Protein AF-A0A809RFB7-F1 (afdb_monomer_lite)

Structure (mmCIF, N/CA/C/O backbone):
data_AF-A0A809RFB7-F1
#
_entry.id   AF-A0A809RFB7-F1
#
loop_
_atom_site.group_PDB
_atom_site.id
_atom_site.type_symbol
_atom_site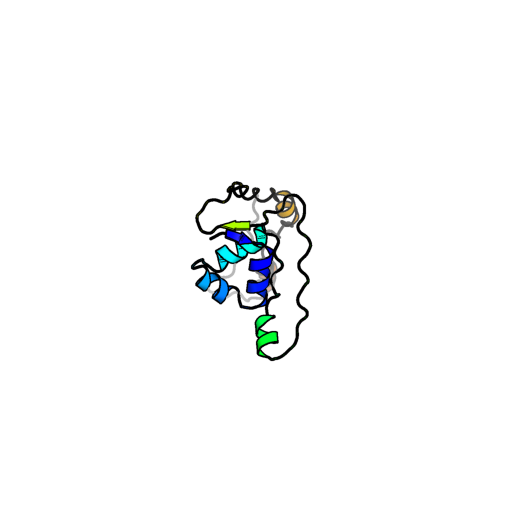.label_atom_id
_atom_site.label_alt_id
_atom_site.label_comp_id
_atom_site.label_asym_id
_atom_site.label_entity_id
_atom_site.label_seq_id
_atom_site.pdbx_PDB_ins_code
_atom_site.Cartn_x
_atom_site.Cartn_y
_atom_site.Cartn_z
_atom_site.occupancy
_atom_site.B_iso_or_equiv
_atom_site.auth_seq_id
_atom_site.auth_comp_id
_atom_site.auth_asym_id
_atom_site.auth_atom_id
_atom_site.pdbx_PDB_model_num
ATOM 1 N N . MET A 1 1 ? -2.444 21.662 3.094 1.00 74.19 1 MET A N 1
ATOM 2 C CA . MET A 1 1 ? -2.383 20.739 4.248 1.00 74.19 1 MET A CA 1
ATOM 3 C C . MET A 1 1 ? -1.107 19.913 4.179 1.00 74.19 1 MET A C 1
ATOM 5 O O . MET A 1 1 ? -0.960 19.101 3.266 1.00 74.19 1 MET A O 1
ATOM 9 N N . THR A 1 2 ? -0.187 20.181 5.106 1.00 83.44 2 THR A N 1
ATOM 10 C CA . THR A 1 2 ? 1.048 19.423 5.355 1.00 83.44 2 THR A CA 1
ATOM 11 C C . THR A 1 2 ? 0.742 18.256 6.297 1.00 83.44 2 THR A C 1
ATOM 13 O O . THR A 1 2 ? -0.053 18.394 7.226 1.00 83.44 2 THR A O 1
ATOM 16 N N . VAL A 1 3 ? 1.336 17.093 6.048 1.00 86.00 3 VAL A N 1
ATOM 17 C CA . VAL A 1 3 ? 1.174 15.880 6.858 1.00 86.00 3 VAL A CA 1
ATOM 18 C C . VAL A 1 3 ? 2.558 15.339 7.184 1.00 86.00 3 VAL A C 1
ATOM 20 O O . VAL A 1 3 ? 3.321 14.997 6.278 1.00 86.00 3 VAL A O 1
ATOM 23 N N . SER A 1 4 ? 2.876 15.249 8.474 1.00 87.38 4 SER A N 1
ATOM 24 C CA . SER A 1 4 ? 4.140 14.687 8.938 1.00 87.38 4 SER A CA 1
ATOM 25 C C . SER A 1 4 ? 4.147 13.158 8.863 1.00 87.38 4 SER A C 1
ATOM 27 O O . SER A 1 4 ? 3.108 12.490 8.891 1.00 87.38 4 SER A O 1
ATOM 29 N N . ARG A 1 5 ? 5.347 12.586 8.781 1.00 86.75 5 ARG A N 1
ATOM 30 C CA . ARG A 1 5 ? 5.616 11.144 8.755 1.00 86.75 5 ARG A CA 1
ATOM 31 C C . ARG A 1 5 ? 4.969 10.409 9.929 1.00 86.75 5 ARG A C 1
ATOM 33 O O . ARG A 1 5 ? 4.334 9.374 9.734 1.00 86.75 5 ARG A O 1
ATOM 40 N N . GLU A 1 6 ? 5.129 10.952 11.130 1.00 85.50 6 GLU A N 1
ATOM 41 C CA . GLU A 1 6 ? 4.578 10.405 12.373 1.00 85.50 6 GLU A CA 1
ATOM 42 C C . GLU A 1 6 ? 3.054 10.417 12.346 1.00 85.50 6 GLU A C 1
ATOM 44 O O . GLU A 1 6 ? 2.420 9.391 12.596 1.00 85.50 6 GLU A O 1
ATOM 49 N N . LYS A 1 7 ? 2.467 11.547 11.936 1.00 87.69 7 LYS A N 1
ATOM 50 C CA . LYS A 1 7 ? 1.017 11.687 11.840 1.00 87.69 7 LYS A CA 1
ATOM 51 C C . LYS A 1 7 ? 0.423 10.686 10.857 1.00 87.69 7 LYS A C 1
ATOM 53 O O . LYS A 1 7 ? -0.540 9.989 11.174 1.00 87.69 7 LYS A O 1
ATOM 58 N N . LEU A 1 8 ? 1.043 10.560 9.685 1.00 89.00 8 LEU A N 1
ATOM 59 C CA . LEU A 1 8 ? 0.619 9.607 8.669 1.00 89.00 8 LEU A CA 1
ATOM 60 C C . LEU A 1 8 ? 0.711 8.160 9.176 1.00 89.00 8 LEU A C 1
ATOM 62 O O . LEU A 1 8 ? -0.175 7.350 8.910 1.00 89.00 8 LEU A O 1
ATOM 66 N N . TYR A 1 9 ? 1.764 7.821 9.918 1.00 88.88 9 TYR A N 1
ATOM 67 C CA . TYR A 1 9 ? 1.893 6.502 10.527 1.00 88.88 9 TYR A CA 1
ATOM 68 C C . TYR A 1 9 ? 0.792 6.224 11.551 1.00 88.88 9 TYR A C 1
ATOM 70 O O . TYR A 1 9 ? 0.202 5.144 11.523 1.00 88.88 9 TYR A O 1
ATOM 78 N N . GLU A 1 10 ? 0.500 7.165 12.447 1.00 87.94 10 GLU A N 1
ATOM 79 C CA . GLU A 1 10 ? -0.564 6.987 13.435 1.00 87.94 10 GLU A CA 1
ATOM 80 C C . GLU A 1 10 ? -1.893 6.667 12.764 1.00 87.94 10 GLU A C 1
ATOM 82 O O . GLU A 1 10 ? -2.556 5.703 13.143 1.00 87.94 10 GLU A O 1
ATOM 87 N N . GLU A 1 11 ? -2.233 7.412 11.718 1.00 90.19 11 GLU A N 1
ATOM 88 C CA . GLU A 1 11 ? -3.475 7.236 10.976 1.00 90.19 11 GLU A CA 1
ATOM 89 C C . GLU A 1 11 ? -3.524 5.911 10.218 1.00 90.19 11 GLU A C 1
ATOM 91 O O . GLU A 1 11 ? -4.531 5.212 10.282 1.00 90.19 11 GLU A O 1
ATOM 96 N N . ILE A 1 12 ? -2.430 5.508 9.566 1.00 90.19 12 ILE A N 1
ATOM 97 C CA . ILE A 1 12 ? -2.340 4.227 8.845 1.00 90.19 12 ILE A CA 1
ATOM 98 C C . ILE A 1 12 ? -2.397 3.025 9.787 1.00 90.19 12 ILE A C 1
ATOM 100 O O . ILE A 1 12 ? -2.769 1.935 9.361 1.00 90.19 12 ILE A O 1
ATOM 104 N N . TRP A 1 13 ? -1.991 3.176 11.045 1.00 89.00 13 TRP A N 1
ATOM 105 C CA . TRP A 1 13 ? -2.112 2.115 12.047 1.00 89.00 13 TRP A CA 1
ATOM 106 C C . TRP A 1 13 ? -3.442 2.173 12.807 1.00 89.00 13 TRP A C 1
ATOM 108 O O . TRP A 1 13 ? -3.885 1.152 13.339 1.00 89.00 13 TRP A O 1
ATOM 118 N N . ALA A 1 14 ? -4.107 3.329 12.829 1.00 87.81 14 ALA A N 1
ATOM 119 C CA . ALA A 1 14 ? -5.435 3.508 13.404 1.00 87.81 14 ALA A CA 1
ATOM 120 C C . ALA A 1 14 ? -6.549 3.045 12.456 1.00 87.81 14 ALA A C 1
ATOM 122 O O . ALA A 1 14 ? -7.488 2.392 12.916 1.00 87.81 14 ALA A O 1
ATOM 123 N N . GLU A 1 15 ? -6.412 3.284 11.152 1.00 89.94 15 GLU A N 1
ATOM 124 C CA . GLU A 1 15 ? -7.420 3.003 10.127 1.00 89.94 15 GLU A CA 1
ATOM 125 C C . GLU A 1 15 ? -6.818 2.391 8.848 1.00 89.94 15 GLU A C 1
ATOM 127 O O . GLU A 1 15 ? -5.644 2.606 8.534 1.00 89.94 15 GLU A O 1
ATOM 132 N N . PRO A 1 16 ? -7.602 1.625 8.063 1.00 90.94 16 PRO A N 1
ATOM 133 C CA . PRO A 1 16 ? -7.132 1.112 6.786 1.00 90.94 16 PRO A CA 1
ATOM 134 C C . PRO A 1 16 ? -6.809 2.257 5.821 1.00 90.94 16 PRO A C 1
ATOM 136 O O . PRO A 1 16 ? -7.516 3.262 5.759 1.00 90.94 16 PRO A O 1
ATOM 139 N N . ILE A 1 17 ? -5.772 2.052 5.000 1.00 91.38 17 ILE A N 1
ATOM 140 C CA . ILE A 1 17 ? -5.299 3.006 3.980 1.00 91.38 17 ILE A CA 1
ATOM 141 C C . ILE A 1 17 ? -6.440 3.545 3.115 1.00 91.38 17 ILE A C 1
ATOM 143 O O . ILE A 1 17 ? -6.419 4.716 2.763 1.00 91.38 17 ILE A O 1
ATOM 147 N N . THR A 1 18 ? -7.441 2.720 2.813 1.00 91.44 18 THR A N 1
ATOM 148 C CA . THR A 1 18 ? -8.616 3.101 2.020 1.00 91.44 18 THR A CA 1
ATOM 149 C C . THR A 1 18 ? -9.456 4.197 2.683 1.00 91.44 18 THR A C 1
ATOM 151 O O . THR A 1 18 ? -9.944 5.098 2.006 1.00 91.44 18 THR A O 1
ATOM 154 N N . SER A 1 19 ? -9.624 4.164 4.009 1.00 92.38 19 SER A N 1
ATOM 155 C CA . SER A 1 19 ? -10.321 5.219 4.759 1.00 92.38 19 SER A CA 1
ATOM 156 C C . SER A 1 19 ? -9.476 6.482 4.854 1.00 92.38 19 SER A C 1
ATOM 158 O O . SER A 1 19 ? -9.972 7.580 4.605 1.00 92.38 19 SER A O 1
ATOM 160 N N . VAL A 1 20 ? -8.185 6.323 5.150 1.00 92.62 20 VAL A N 1
ATOM 161 C CA . VAL A 1 20 ? -7.238 7.438 5.261 1.00 92.62 20 VAL A CA 1
ATOM 162 C C . VAL A 1 20 ? -7.129 8.178 3.920 1.00 92.62 20 VAL A C 1
ATOM 164 O O . VAL A 1 20 ? -7.262 9.397 3.864 1.00 92.62 20 VAL A O 1
ATOM 167 N N . ALA A 1 21 ? -7.003 7.448 2.811 1.00 91.25 21 ALA A N 1
ATOM 168 C CA . ALA A 1 21 ? -6.940 8.008 1.465 1.00 91.25 21 ALA A CA 1
ATOM 169 C C . ALA A 1 21 ? -8.203 8.800 1.100 1.00 91.25 21 ALA A C 1
ATOM 171 O O . ALA A 1 21 ? -8.086 9.900 0.562 1.00 91.25 21 ALA A O 1
ATOM 172 N N . LYS A 1 22 ? -9.395 8.306 1.470 1.00 92.19 22 LYS A N 1
ATOM 173 C CA . LYS A 1 22 ? -10.664 9.031 1.293 1.00 92.19 22 LYS A CA 1
ATOM 174 C C . LYS A 1 22 ? -10.708 10.343 2.073 1.00 92.19 22 LYS A C 1
ATOM 176 O O . LYS A 1 22 ? -11.113 11.350 1.500 1.00 92.19 22 LYS A O 1
ATOM 181 N N . ARG A 1 23 ? -10.263 10.362 3.337 1.00 91.06 23 ARG A N 1
ATOM 182 C CA . ARG A 1 23 ? -10.177 11.603 4.141 1.00 91.06 23 ARG A CA 1
ATOM 183 C C . ARG A 1 23 ? -9.265 12.622 3.489 1.00 91.06 23 ARG A C 1
ATOM 185 O O . ARG A 1 23 ? -9.603 13.792 3.370 1.00 91.06 23 ARG A O 1
ATOM 192 N N . TYR A 1 24 ? -8.132 12.137 3.004 1.00 89.00 24 TYR A N 1
ATOM 193 C CA . TYR A 1 24 ? -7.207 12.946 2.245 1.00 89.00 24 TYR A CA 1
ATOM 194 C C . TYR A 1 24 ? -7.627 13.143 0.801 1.00 89.00 24 TYR A C 1
ATOM 196 O O . TYR A 1 24 ? -6.807 13.681 0.090 1.00 89.00 24 TYR A O 1
ATOM 204 N N . GLY A 1 25 ? -8.792 12.693 0.322 1.00 89.25 25 GLY A N 1
ATOM 205 C CA . GLY A 1 25 ? -9.251 12.785 -1.072 1.00 89.25 25 GLY A CA 1
ATOM 206 C C . GLY A 1 25 ? -8.280 12.257 -2.142 1.00 89.25 25 GLY A C 1
ATOM 207 O O . GLY A 1 25 ? -8.337 12.724 -3.281 1.00 89.25 25 GLY A O 1
ATOM 208 N N . VAL A 1 26 ? -7.297 11.427 -1.781 1.00 89.44 26 VAL A N 1
ATOM 209 C CA . VAL A 1 26 ? -6.280 10.862 -2.688 1.00 89.44 26 VAL A CA 1
ATOM 210 C C . VAL A 1 26 ? -6.624 9.413 -3.018 1.00 89.44 26 VAL A C 1
ATOM 212 O O . VAL A 1 26 ? -7.437 8.789 -2.343 1.00 89.44 26 VAL A O 1
ATOM 215 N N . SER A 1 27 ? -5.980 8.846 -4.038 1.00 90.31 27 SER A N 1
ATOM 216 C CA . SER A 1 27 ? -6.084 7.408 -4.283 1.00 90.31 27 SER A CA 1
ATOM 217 C C . SER A 1 27 ? -5.257 6.599 -3.278 1.00 90.31 27 SER A C 1
ATOM 219 O O . SER A 1 27 ? -4.196 7.030 -2.815 1.00 90.31 27 SER A O 1
ATOM 221 N N . ASP A 1 28 ? -5.696 5.373 -3.000 1.00 90.12 28 ASP A N 1
ATOM 222 C CA . ASP A 1 28 ? -4.994 4.444 -2.106 1.00 90.12 28 ASP A CA 1
ATOM 223 C C . ASP A 1 28 ? -3.558 4.172 -2.581 1.00 90.12 28 ASP A C 1
ATOM 225 O O . ASP A 1 28 ? -2.608 4.164 -1.796 1.00 90.12 28 ASP A O 1
ATOM 229 N N . SER A 1 29 ? -3.378 4.000 -3.895 1.00 89.38 29 SER A N 1
ATOM 230 C CA . SER A 1 29 ? -2.071 3.781 -4.524 1.00 89.38 29 SER A CA 1
ATOM 231 C C . SER A 1 29 ? -1.141 4.986 -4.375 1.00 89.38 29 SER A C 1
ATOM 233 O O . SER A 1 29 ? 0.067 4.817 -4.182 1.00 89.38 29 SER A O 1
ATOM 235 N N . PHE A 1 30 ? -1.694 6.202 -4.409 1.00 89.50 30 PHE A N 1
ATOM 236 C CA . PHE A 1 30 ? -0.943 7.419 -4.139 1.00 89.50 30 PHE A CA 1
ATOM 237 C C . PHE A 1 30 ? -0.469 7.450 -2.687 1.00 89.50 30 PHE A C 1
ATOM 239 O O . PHE A 1 30 ? 0.722 7.655 -2.451 1.00 89.50 30 PHE A O 1
ATOM 246 N N . LEU A 1 31 ? -1.356 7.169 -1.727 1.00 89.75 31 LEU A N 1
ATOM 247 C CA . LEU A 1 31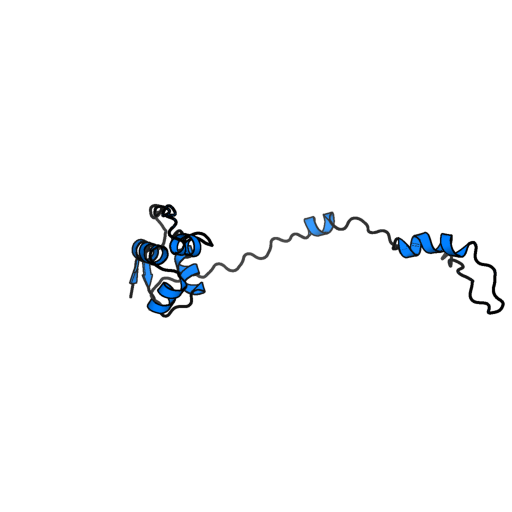 ? -0.997 7.146 -0.309 1.00 89.75 31 LEU A CA 1
ATOM 248 C C . LEU A 1 31 ? 0.082 6.095 -0.022 1.00 89.75 31 LEU A C 1
ATOM 250 O O . LEU A 1 31 ? 1.057 6.382 0.666 1.00 89.75 31 LEU A O 1
ATOM 254 N N . VAL A 1 32 ? -0.009 4.912 -0.638 1.00 89.69 32 VAL A N 1
ATOM 255 C CA . VAL A 1 32 ? 1.033 3.872 -0.567 1.00 89.69 32 VAL A CA 1
ATOM 256 C C . VAL A 1 32 ? 2.392 4.381 -1.056 1.00 89.69 32 VAL A C 1
ATOM 258 O O . VAL A 1 32 ? 3.419 4.083 -0.440 1.00 89.69 32 VAL A O 1
ATOM 261 N N . ARG A 1 33 ? 2.421 5.159 -2.143 1.00 87.88 33 ARG A N 1
ATOM 262 C CA . ARG A 1 33 ? 3.658 5.764 -2.653 1.00 87.88 33 ARG A CA 1
ATOM 263 C C . ARG A 1 33 ? 4.225 6.793 -1.676 1.00 87.88 33 ARG A C 1
ATOM 265 O O . ARG A 1 33 ? 5.436 6.801 -1.473 1.00 87.88 33 ARG A O 1
ATOM 272 N N . ILE A 1 34 ? 3.373 7.604 -1.049 1.00 87.94 34 ILE A N 1
ATOM 273 C CA . ILE A 1 34 ? 3.790 8.546 -0.002 1.00 87.94 34 ILE A CA 1
ATOM 274 C C . ILE A 1 34 ? 4.383 7.797 1.194 1.00 87.94 34 ILE A C 1
ATOM 276 O O . ILE A 1 34 ? 5.484 8.129 1.616 1.00 87.94 34 ILE A O 1
ATOM 280 N N . CYS A 1 35 ? 3.743 6.723 1.665 1.00 87.94 35 CYS A N 1
ATOM 281 C CA . CYS A 1 35 ? 4.278 5.895 2.753 1.00 87.94 35 CYS A CA 1
ATOM 282 C C . CYS A 1 35 ? 5.676 5.362 2.430 1.00 87.94 35 CYS A C 1
ATOM 284 O O . CYS A 1 35 ? 6.551 5.348 3.286 1.00 87.94 35 CYS A O 1
ATOM 286 N N . LYS A 1 36 ? 5.891 4.924 1.182 1.00 86.00 36 LYS A N 1
ATOM 287 C CA . LYS A 1 36 ? 7.196 4.438 0.725 1.00 86.00 36 LYS A CA 1
ATOM 288 C C . LYS A 1 36 ? 8.244 5.554 0.703 1.00 86.00 36 LYS A C 1
ATOM 290 O O . LYS A 1 36 ? 9.387 5.293 1.054 1.00 86.00 36 LYS A O 1
ATOM 295 N N . ARG A 1 37 ? 7.860 6.767 0.295 1.00 82.44 37 ARG A N 1
ATOM 296 C CA . ARG A 1 37 ? 8.755 7.933 0.230 1.00 82.44 37 ARG A CA 1
ATOM 297 C C . ARG A 1 37 ? 9.156 8.433 1.617 1.00 82.44 37 ARG A C 1
ATOM 299 O O . ARG A 1 37 ? 10.327 8.687 1.835 1.00 82.44 37 ARG A O 1
ATOM 306 N N . LEU A 1 38 ? 8.201 8.499 2.542 1.00 83.06 38 LEU A N 1
ATOM 307 C CA . LEU A 1 38 ? 8.424 8.898 3.937 1.00 83.06 38 LEU A CA 1
ATOM 308 C C . LEU A 1 38 ? 8.960 7.741 4.805 1.00 83.06 38 LEU A C 1
ATOM 310 O O . LEU A 1 38 ? 9.014 7.855 6.027 1.00 83.06 38 LEU A O 1
ATOM 314 N N . ASN A 1 39 ? 9.280 6.589 4.201 1.00 83.56 39 ASN A N 1
ATOM 315 C CA . ASN A 1 39 ? 9.745 5.388 4.896 1.00 83.56 39 ASN A CA 1
ATOM 316 C C . ASN A 1 39 ? 8.868 5.009 6.118 1.00 83.56 39 ASN A C 1
ATOM 318 O O . ASN A 1 39 ? 9.356 4.733 7.219 1.00 83.56 39 ASN A O 1
ATOM 322 N N . VAL A 1 40 ? 7.545 5.060 5.933 1.00 86.38 40 VAL A N 1
ATOM 323 C CA . VAL A 1 40 ? 6.541 4.726 6.951 1.00 86.38 40 VAL A CA 1
ATOM 324 C C . VAL A 1 40 ? 6.218 3.230 6.869 1.00 86.38 40 VAL A C 1
ATOM 326 O O . VAL A 1 40 ? 5.729 2.76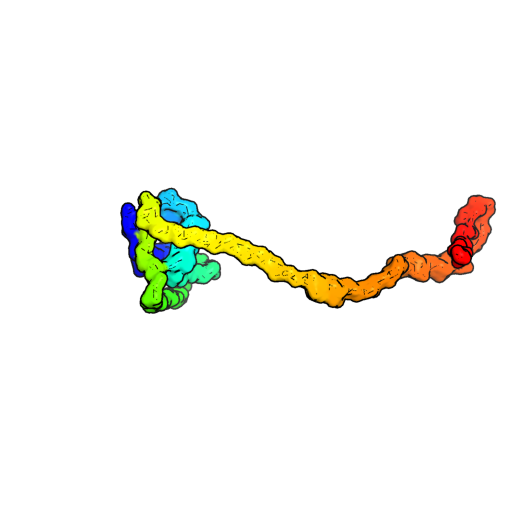5 5.828 1.00 86.38 40 VAL A O 1
ATOM 329 N N . PRO A 1 41 ? 6.447 2.451 7.943 1.00 86.50 41 PRO A N 1
ATOM 330 C CA . PRO A 1 41 ? 6.095 1.040 7.967 1.00 86.50 41 PRO A CA 1
ATOM 331 C C . PRO A 1 41 ? 4.575 0.879 7.930 1.00 86.50 41 PRO A C 1
ATOM 333 O O . PRO A 1 41 ? 3.836 1.463 8.725 1.00 86.50 41 PRO A O 1
ATOM 336 N N . ARG A 1 42 ? 4.107 0.054 6.994 1.00 88.56 42 ARG A N 1
ATOM 337 C CA . ARG A 1 42 ? 2.685 -0.243 6.813 1.00 88.56 42 ARG A CA 1
ATOM 338 C C . ARG A 1 42 ? 2.323 -1.546 7.527 1.00 88.56 42 ARG A C 1
ATOM 340 O O . ARG A 1 42 ? 3.154 -2.457 7.558 1.00 88.56 42 ARG A O 1
ATOM 347 N N . PRO A 1 43 ? 1.092 -1.672 8.048 1.00 86.31 43 PRO A N 1
ATOM 348 C CA . PRO A 1 43 ? 0.627 -2.924 8.622 1.00 86.31 43 PRO A CA 1
ATOM 349 C C . PRO A 1 43 ? 0.664 -4.050 7.570 1.00 86.31 43 PRO A C 1
ATOM 351 O O . PRO A 1 43 ? 0.361 -3.805 6.395 1.00 86.31 43 PRO A O 1
ATOM 354 N N . PRO A 1 44 ? 1.034 -5.285 7.958 1.00 84.69 44 PRO A N 1
ATOM 355 C CA . PRO A 1 44 ? 1.097 -6.410 7.035 1.00 84.69 44 PRO A CA 1
ATOM 356 C C . PRO A 1 44 ? -0.288 -6.764 6.485 1.00 84.69 44 PRO A C 1
ATOM 358 O O . PRO A 1 44 ? -1.326 -6.465 7.085 1.00 84.69 44 PRO A O 1
ATOM 361 N N . MET A 1 45 ? -0.306 -7.459 5.345 1.00 81.25 45 MET A N 1
ATOM 362 C CA . MET A 1 45 ? -1.550 -7.970 4.772 1.00 81.25 45 MET A CA 1
ATOM 363 C C . MET A 1 45 ? -2.260 -8.871 5.793 1.00 81.25 45 MET A C 1
ATOM 365 O O . MET A 1 45 ? -1.645 -9.736 6.413 1.00 81.25 45 MET A O 1
ATOM 369 N N . GLY A 1 46 ? -3.551 -8.620 6.018 1.00 84.94 46 GLY A N 1
ATOM 370 C CA . GLY A 1 46 ? -4.344 -9.331 7.024 1.00 84.94 46 GLY A CA 1
ATOM 371 C C . GLY A 1 46 ? -4.263 -8.773 8.451 1.00 84.94 46 GLY A C 1
ATOM 372 O O . GLY A 1 46 ? -4.998 -9.260 9.306 1.00 84.94 46 GLY A O 1
ATOM 373 N N . TYR A 1 47 ? -3.462 -7.734 8.730 1.00 87.44 47 TYR A N 1
ATOM 374 C CA . TYR A 1 47 ? -3.481 -7.038 10.030 1.00 87.44 47 TYR A CA 1
ATOM 375 C C . TYR A 1 47 ? -4.892 -6.555 10.395 1.00 87.44 47 TYR A C 1
ATOM 377 O O . TYR A 1 47 ? -5.376 -6.816 11.491 1.00 87.44 47 TYR A O 1
ATOM 385 N N . TRP A 1 48 ? -5.590 -5.934 9.442 1.00 87.06 48 TRP A N 1
ATOM 386 C CA . TRP A 1 48 ? -6.958 -5.444 9.633 1.00 87.06 48 TRP A CA 1
ATOM 387 C C . TRP A 1 48 ? -7.967 -6.559 9.887 1.00 87.06 48 TRP A C 1
ATOM 389 O O . TRP A 1 48 ? -8.822 -6.412 10.753 1.00 87.06 48 TRP A O 1
ATOM 399 N N . ALA A 1 49 ? -7.824 -7.696 9.203 1.00 87.56 49 ALA A N 1
ATOM 400 C CA . ALA A 1 49 ? -8.657 -8.868 9.453 1.00 87.56 49 ALA A CA 1
ATOM 401 C C . ALA A 1 49 ? -8.422 -9.430 10.867 1.00 87.56 49 ALA A C 1
ATOM 403 O O . ALA A 1 49 ? -9.374 -9.744 11.575 1.00 87.56 49 ALA A O 1
ATOM 404 N N . LYS A 1 50 ? -7.160 -9.492 11.319 1.00 86.19 50 LYS A N 1
ATOM 405 C CA . LYS A 1 50 ? -6.812 -9.906 12.690 1.00 86.19 50 LYS A CA 1
ATOM 406 C C . LYS A 1 50 ? -7.369 -8.938 13.737 1.00 86.19 50 LYS A C 1
ATOM 408 O O . LYS A 1 50 ? -7.916 -9.395 14.736 1.00 86.19 50 LYS A O 1
ATOM 413 N N . ARG A 1 51 ? -7.281 -7.627 13.488 1.00 84.44 51 ARG A N 1
ATOM 414 C CA . ARG A 1 51 ? -7.821 -6.586 14.373 1.00 84.44 51 ARG A CA 1
ATOM 415 C C . ARG A 1 51 ? -9.350 -6.634 14.449 1.00 84.44 51 ARG A C 1
ATOM 417 O O . ARG A 1 51 ? -9.891 -6.538 15.542 1.00 84.44 51 ARG A O 1
ATOM 424 N N . ALA A 1 52 ? -10.034 -6.845 13.323 1.00 84.62 52 ALA A N 1
ATOM 425 C CA . ALA A 1 52 ? -11.486 -7.040 13.283 1.00 84.62 52 ALA A CA 1
ATOM 426 C C . ALA A 1 52 ? -11.926 -8.308 14.037 1.00 84.62 52 ALA A C 1
ATOM 428 O O . ALA A 1 52 ? -12.973 -8.314 14.672 1.00 84.62 52 ALA A O 1
ATOM 429 N N . ALA A 1 53 ? -11.093 -9.352 14.035 1.00 87.75 53 ALA A N 1
ATOM 430 C CA . ALA A 1 53 ? -11.299 -10.573 14.814 1.00 87.75 53 ALA A CA 1
ATOM 431 C C . ALA A 1 53 ? -10.899 -10.448 16.304 1.00 87.75 53 ALA A C 1
ATOM 433 O O . ALA A 1 53 ? -10.770 -11.466 16.981 1.00 87.75 53 ALA A O 1
ATOM 434 N N . GLY A 1 54 ? -10.632 -9.235 16.809 1.00 84.25 54 GLY A N 1
ATOM 435 C CA . GLY A 1 54 ? -10.288 -8.982 18.215 1.00 84.25 54 GLY A CA 1
ATOM 436 C C . GLY A 1 54 ? -8.879 -9.418 18.636 1.00 84.25 54 GLY A C 1
ATOM 437 O O . GLY A 1 54 ? -8.560 -9.396 19.821 1.00 84.25 54 GLY A O 1
ATOM 438 N N . LYS A 1 55 ? -8.008 -9.811 17.696 1.00 77.62 55 LYS A N 1
ATOM 439 C CA . LYS A 1 55 ? -6.636 -10.241 18.005 1.00 77.62 55 LYS A CA 1
ATOM 440 C C . LYS A 1 55 ? -5.706 -9.034 18.077 1.00 77.62 55 LYS A C 1
ATOM 442 O O . LYS A 1 55 ? -5.541 -8.307 17.094 1.00 77.62 55 LYS A O 1
ATOM 447 N N . THR A 1 56 ? -5.039 -8.855 19.214 1.00 70.44 56 THR A N 1
ATOM 448 C CA . THR A 1 56 ? -3.994 -7.841 19.390 1.00 70.44 56 THR A CA 1
ATOM 449 C C . THR A 1 56 ? -2.755 -8.249 18.594 1.00 70.44 56 THR A C 1
ATOM 451 O O . THR A 1 56 ? -2.110 -9.258 18.858 1.00 70.44 56 THR A O 1
ATOM 454 N N . SER A 1 57 ? -2.440 -7.489 17.545 1.00 68.12 57 SER A N 1
ATOM 455 C CA . SER A 1 57 ? -1.189 -7.647 16.797 1.00 68.12 57 SER A CA 1
ATOM 456 C C . SER A 1 57 ? -0.227 -6.535 17.213 1.00 68.12 57 SER A C 1
ATOM 458 O O . SER A 1 57 ? -0.657 -5.378 17.252 1.00 68.12 57 SER A O 1
ATOM 460 N N . PRO A 1 58 ? 1.047 -6.847 17.511 1.00 68.56 58 PRO A N 1
ATOM 461 C CA . PRO A 1 58 ? 2.014 -5.842 17.928 1.00 68.56 58 PRO A CA 1
ATOM 462 C C . PRO A 1 58 ? 2.144 -4.760 16.852 1.00 68.56 58 PRO A C 1
ATOM 464 O O . PRO A 1 58 ? 2.327 -5.054 15.667 1.00 68.56 58 PRO A O 1
ATOM 467 N N . LYS A 1 59 ? 2.003 -3.499 17.272 1.00 70.19 59 LYS A N 1
ATOM 468 C CA . LYS A 1 59 ? 2.241 -2.336 16.417 1.00 70.19 59 LYS A CA 1
ATOM 469 C C . LYS A 1 59 ? 3.749 -2.220 16.199 1.00 70.19 59 LYS A C 1
ATOM 471 O O . LYS A 1 59 ? 4.502 -2.162 17.165 1.00 70.19 59 LYS A O 1
ATOM 476 N N . ALA A 1 60 ? 4.193 -2.243 14.943 1.00 68.75 60 ALA A N 1
ATOM 477 C CA . ALA A 1 60 ? 5.616 -2.127 14.632 1.00 68.75 60 ALA A CA 1
ATOM 478 C C . ALA A 1 60 ? 6.063 -0.702 14.943 1.00 68.75 60 ALA A C 1
ATOM 480 O O . ALA A 1 60 ? 5.527 0.218 14.330 1.00 68.75 60 ALA A O 1
ATOM 481 N N . LEU A 1 61 ? 6.991 -0.525 15.887 1.00 68.38 61 LEU A N 1
ATOM 482 C CA . LEU A 1 61 ? 7.490 0.788 16.305 1.00 68.38 61 LEU A CA 1
ATOM 483 C C . LEU A 1 61 ? 7.985 1.592 15.098 1.00 68.38 61 LEU A C 1
ATOM 485 O O . LEU A 1 61 ? 8.568 1.035 14.164 1.00 68.38 61 LEU A O 1
ATOM 489 N N . LEU A 1 62 ? 7.705 2.895 15.107 1.00 69.25 62 LEU A N 1
ATOM 490 C CA . LEU A 1 62 ? 8.147 3.793 14.053 1.00 69.25 62 LEU A CA 1
ATOM 491 C C . LEU A 1 62 ? 9.685 3.860 14.090 1.00 69.25 62 LEU A C 1
ATOM 493 O O . LEU A 1 62 ? 10.229 4.220 15.129 1.00 69.25 62 LEU A O 1
ATOM 497 N N . PRO A 1 63 ? 10.401 3.484 13.016 1.00 66.25 63 PRO A N 1
ATOM 498 C CA . PRO A 1 63 ? 11.852 3.606 13.000 1.00 66.25 63 PRO A CA 1
ATOM 499 C C . PRO A 1 63 ? 12.238 5.085 12.948 1.00 66.25 63 PRO A C 1
ATOM 501 O O . PRO A 1 63 ? 11.616 5.838 12.192 1.00 66.25 63 PRO A O 1
ATOM 504 N N . ASP A 1 64 ? 13.267 5.485 13.695 1.00 62.12 64 ASP A N 1
ATOM 505 C CA . ASP A 1 64 ? 13.758 6.867 13.715 1.00 62.12 64 ASP A CA 1
ATOM 506 C C . ASP A 1 64 ? 14.049 7.389 12.299 1.00 62.12 64 ASP A C 1
ATOM 508 O O . ASP A 1 64 ? 14.503 6.651 11.415 1.00 62.12 64 ASP A O 1
ATOM 512 N N . SER A 1 65 ? 13.724 8.662 12.061 1.00 58.00 65 SER A N 1
ATOM 513 C CA . SER A 1 65 ? 13.961 9.326 10.774 1.00 58.00 65 SER A CA 1
ATOM 514 C C . SER A 1 65 ? 15.465 9.441 10.528 1.00 58.00 65 SER A C 1
ATOM 516 O O . SER A 1 65 ? 16.191 9.963 11.374 1.00 58.00 65 SER A O 1
ATOM 518 N N . LYS A 1 66 ? 15.956 8.972 9.374 1.00 59.69 66 LYS A N 1
ATOM 519 C CA . LYS A 1 66 ? 17.365 9.156 9.006 1.00 59.69 66 LYS A CA 1
ATOM 520 C C . LYS A 1 66 ? 17.587 10.582 8.486 1.00 59.69 66 LYS A C 1
ATOM 522 O O . LYS A 1 66 ? 16.689 11.132 7.844 1.00 59.69 66 LYS A O 1
ATOM 527 N N . PRO A 1 67 ? 18.77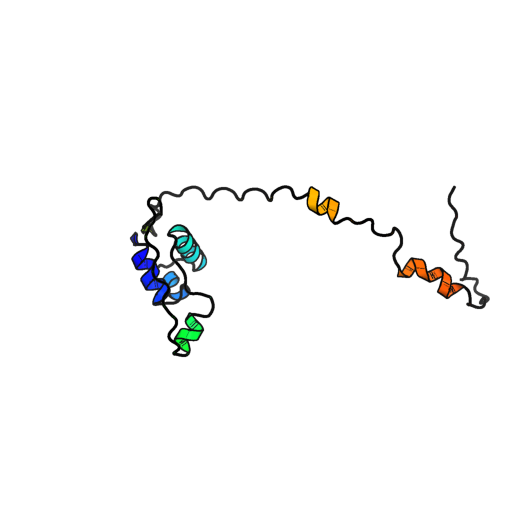2 11.181 8.695 1.00 47.16 67 PRO A N 1
ATOM 528 C CA . PRO A 1 67 ? 19.106 12.469 8.094 1.00 47.16 67 PRO A CA 1
ATOM 529 C C . PRO A 1 67 ? 19.100 12.334 6.562 1.00 47.16 67 PRO A C 1
ATOM 531 O O . PRO A 1 67 ? 19.964 11.672 5.990 1.00 47.16 67 PRO A O 1
ATOM 534 N N . GLY A 1 68 ? 18.087 12.915 5.913 1.00 60.28 68 GLY A N 1
ATOM 535 C CA . GLY A 1 68 ? 17.864 12.851 4.462 1.00 60.28 68 GLY A CA 1
ATOM 536 C C . GLY A 1 68 ? 16.504 12.285 4.033 1.00 60.28 68 GLY A C 1
ATOM 537 O O . GLY A 1 68 ? 16.145 12.428 2.865 1.00 60.28 68 GLY A O 1
ATOM 538 N N . ASP A 1 69 ? 15.734 11.685 4.946 1.00 63.22 69 ASP A N 1
ATOM 539 C CA . ASP A 1 69 ? 14.366 11.249 4.652 1.00 63.22 69 ASP A CA 1
ATOM 540 C C . ASP A 1 69 ? 13.412 12.454 4.639 1.00 63.22 69 ASP A C 1
ATOM 542 O O . ASP A 1 69 ? 13.472 13.333 5.499 1.00 63.22 69 ASP A O 1
ATOM 546 N N . GLU A 1 70 ? 12.507 12.497 3.659 1.00 65.75 70 GLU A N 1
ATOM 547 C CA . GLU A 1 70 ? 11.455 13.510 3.624 1.00 65.75 70 GLU A CA 1
ATOM 548 C C . GLU A 1 70 ? 10.503 13.257 4.806 1.00 65.75 70 GLU A C 1
ATOM 550 O O . GLU A 1 70 ? 9.975 12.155 4.967 1.00 65.75 70 GLU A O 1
ATOM 555 N N . VAL A 1 71 ? 10.341 14.255 5.678 1.00 73.69 71 VAL A N 1
ATOM 556 C CA . VAL A 1 71 ? 9.585 14.122 6.939 1.00 73.69 71 VAL A CA 1
ATOM 557 C C . VAL A 1 71 ? 8.126 14.540 6.764 1.00 73.69 71 VAL A C 1
ATOM 559 O O . VAL A 1 71 ? 7.271 14.156 7.558 1.00 73.69 71 VAL A O 1
ATOM 562 N N . GLU A 1 72 ? 7.809 15.270 5.696 1.00 82.19 72 GLU A N 1
ATOM 563 C CA . GLU A 1 72 ? 6.481 15.828 5.467 1.00 82.19 72 GLU A CA 1
ATOM 564 C C . GLU A 1 72 ? 6.030 15.658 4.017 1.00 82.19 72 GLU A C 1
ATOM 566 O O . GLU A 1 72 ? 6.803 15.734 3.064 1.00 82.19 72 GLU A O 1
ATOM 571 N N . TRP A 1 73 ? 4.733 15.441 3.838 1.00 85.12 73 TRP A N 1
ATOM 572 C CA . TRP A 1 73 ? 4.077 15.446 2.541 1.00 85.12 73 TRP A CA 1
ATOM 573 C C . TRP A 1 73 ? 2.947 16.474 2.547 1.00 85.12 73 TRP A C 1
ATOM 575 O O . TRP A 1 73 ? 2.126 16.503 3.458 1.00 85.12 73 TRP A O 1
ATOM 585 N N . SER A 1 74 ? 2.872 17.276 1.487 1.00 83.69 74 SER A N 1
ATOM 586 C CA . SER A 1 74 ? 1.764 18.202 1.250 1.00 83.69 74 SER A CA 1
ATOM 587 C C . SER A 1 74 ? 0.921 17.755 0.069 1.00 83.69 74 SER A C 1
ATOM 589 O O . SER A 1 74 ? 1.436 17.390 -0.992 1.00 83.69 74 SER A O 1
ATOM 591 N N . ARG A 1 75 ? -0.399 17.835 0.230 1.00 77.19 75 ARG A N 1
ATOM 592 C CA . ARG A 1 75 ? -1.361 17.588 -0.851 1.00 77.19 75 ARG A CA 1
ATOM 593 C C . ARG A 1 75 ? -1.257 18.623 -1.978 1.00 77.19 75 ARG A C 1
ATOM 595 O O . ARG A 1 75 ? -1.382 18.249 -3.140 1.00 77.19 75 ARG A O 1
ATOM 602 N N . ASP A 1 76 ? -0.981 19.881 -1.646 1.00 73.62 76 ASP A N 1
ATOM 603 C CA . ASP A 1 76 ? -1.132 21.036 -2.551 1.00 73.62 76 ASP A CA 1
ATOM 604 C C . ASP A 1 76 ? 0.010 21.207 -3.574 1.00 73.62 76 ASP A C 1
ATOM 606 O O . ASP A 1 76 ? 0.113 22.220 -4.253 1.00 73.62 76 ASP A O 1
ATOM 610 N N . GLY A 1 77 ? 0.871 20.198 -3.734 1.00 63.09 77 GLY A N 1
ATOM 611 C CA . GLY A 1 77 ? 1.869 20.165 -4.807 1.00 63.09 77 GLY A CA 1
ATOM 612 C C . GLY A 1 77 ? 3.185 20.886 -4.508 1.00 63.09 77 GLY A C 1
ATOM 613 O O . GLY A 1 77 ? 4.143 20.684 -5.252 1.00 63.09 77 GLY A O 1
ATOM 614 N N . MET A 1 78 ? 3.297 21.614 -3.395 1.00 52.41 78 MET A N 1
ATOM 615 C CA . MET A 1 78 ? 4.572 22.135 -2.884 1.00 52.41 78 MET A CA 1
ATOM 616 C C . MET A 1 78 ? 5.359 21.034 -2.157 1.00 52.41 78 MET A C 1
ATOM 618 O O . MET A 1 78 ? 5.556 21.075 -0.950 1.00 52.41 78 MET A O 1
ATOM 622 N N . THR A 1 79 ? 5.782 19.997 -2.874 1.00 54.44 79 THR A N 1
ATOM 623 C CA . THR A 1 79 ? 6.881 19.132 -2.414 1.00 54.44 79 THR A CA 1
ATOM 624 C C . THR A 1 79 ? 7.863 19.027 -3.561 1.00 54.44 79 THR A C 1
ATOM 626 O O . THR A 1 79 ? 7.433 18.725 -4.678 1.00 54.44 79 THR A O 1
ATOM 629 N N . ASN A 1 80 ? 9.146 19.271 -3.295 1.00 55.03 80 ASN A N 1
ATOM 630 C CA . ASN A 1 80 ? 10.229 19.144 -4.263 1.00 55.03 80 ASN A CA 1
ATOM 631 C C . ASN A 1 80 ? 10.178 17.743 -4.881 1.00 55.03 80 ASN A C 1
ATOM 633 O O . ASN A 1 80 ? 10.567 16.748 -4.271 1.00 55.03 80 ASN A O 1
ATOM 637 N N . ARG A 1 81 ? 9.614 17.635 -6.088 1.00 55.56 81 ARG A N 1
ATOM 638 C CA . ARG A 1 81 ? 9.586 16.378 -6.830 1.00 55.56 81 ARG A CA 1
ATOM 639 C C . ARG A 1 81 ? 11.018 16.096 -7.255 1.00 55.56 81 ARG A C 1
ATOM 641 O O . ARG A 1 81 ? 11.441 16.579 -8.298 1.00 55.56 81 ARG A O 1
ATOM 648 N N . ALA A 1 82 ? 11.745 15.285 -6.490 1.00 54.09 82 ALA A N 1
ATOM 649 C CA . ALA A 1 82 ? 12.827 14.524 -7.090 1.00 54.09 82 ALA A CA 1
ATOM 650 C C . ALA A 1 82 ? 12.192 13.732 -8.250 1.00 54.09 82 ALA A C 1
ATOM 652 O O . ALA A 1 82 ? 11.222 12.997 -8.012 1.00 54.09 82 ALA A O 1
ATOM 653 N N . PRO A 1 83 ? 12.632 13.933 -9.506 1.00 56.75 83 PRO A N 1
ATOM 654 C CA . PRO A 1 83 ? 12.114 13.179 -10.632 1.00 56.75 83 PRO A CA 1
ATOM 655 C C . PRO A 1 83 ? 12.238 11.702 -10.294 1.00 56.75 83 PRO A C 1
ATOM 657 O O . PRO A 1 83 ? 13.291 11.258 -9.835 1.00 56.75 83 PRO A O 1
ATOM 660 N N . ASN A 1 84 ? 11.155 10.948 -10.472 1.00 63.16 84 ASN A N 1
ATOM 661 C CA . ASN A 1 84 ? 11.216 9.503 -10.319 1.00 63.16 84 ASN A CA 1
ATOM 662 C C . ASN A 1 84 ? 12.350 9.027 -11.244 1.00 63.16 84 ASN A C 1
ATOM 664 O O . ASN A 1 84 ? 12.244 9.275 -12.451 1.00 63.16 84 ASN A O 1
ATOM 668 N N . PRO A 1 85 ? 13.439 8.425 -10.728 1.00 60.88 85 PRO A N 1
ATOM 669 C CA . PRO A 1 85 ? 14.503 7.967 -11.600 1.00 60.88 85 PRO A CA 1
ATOM 670 C C . PRO A 1 85 ? 13.871 6.989 -12.584 1.00 60.88 85 PRO A C 1
ATOM 672 O O . PRO A 1 85 ? 13.098 6.112 -12.180 1.00 60.88 85 PRO A O 1
ATOM 675 N N . MET A 1 86 ? 14.134 7.195 -13.876 1.00 66.25 86 MET A N 1
ATOM 676 C CA . MET A 1 86 ? 13.624 6.315 -14.923 1.00 66.25 86 MET A CA 1
ATOM 677 C C . MET A 1 86 ? 13.899 4.861 -14.524 1.00 66.25 86 MET A C 1
ATOM 679 O O . MET A 1 86 ? 14.979 4.582 -13.987 1.00 66.25 86 MET A O 1
ATOM 683 N N . PRO A 1 87 ? 12.947 3.934 -14.747 1.00 71.81 87 PRO A N 1
ATOM 684 C CA . PRO A 1 87 ? 13.194 2.521 -14.517 1.00 71.81 87 PRO A CA 1
ATOM 685 C C . PRO A 1 87 ? 14.504 2.152 -15.209 1.00 71.81 87 PRO A C 1
ATOM 687 O O . PRO A 1 87 ? 14.623 2.320 -16.424 1.00 71.81 87 PRO A O 1
ATOM 690 N N . LYS A 1 88 ? 15.507 1.716 -14.436 1.00 71.25 88 LYS A N 1
ATOM 691 C CA . LYS A 1 88 ? 16.748 1.205 -15.018 1.00 71.25 88 LYS A CA 1
ATOM 692 C C . LYS A 1 88 ? 16.337 0.091 -15.973 1.00 71.25 88 LYS A C 1
ATOM 694 O O . LYS A 1 88 ? 15.589 -0.803 -15.568 1.00 71.25 88 LYS A O 1
ATOM 699 N N . ALA A 1 89 ? 16.750 0.202 -17.236 1.00 75.12 89 ALA A N 1
ATOM 700 C CA . ALA A 1 89 ? 16.434 -0.799 -18.242 1.00 75.12 89 ALA A CA 1
ATOM 701 C C . ALA A 1 89 ? 16.783 -2.188 -17.679 1.00 75.12 89 ALA A C 1
ATOM 703 O O . ALA A 1 89 ? 17.811 -2.309 -17.003 1.00 75.12 89 ALA A O 1
ATOM 704 N N . PRO A 1 90 ? 15.932 -3.211 -17.887 1.00 70.88 90 PRO A N 1
ATOM 705 C CA . PRO A 1 90 ? 16.223 -4.549 -17.397 1.00 70.88 90 PRO A CA 1
ATOM 706 C C . PRO A 1 90 ? 17.613 -4.948 -17.887 1.00 70.88 90 PRO A C 1
ATOM 708 O O . PRO A 1 90 ? 17.896 -4.895 -19.084 1.00 70.88 90 PRO A O 1
ATOM 711 N N . GLU A 1 91 ? 18.486 -5.286 -16.944 1.00 68.50 91 GLU A N 1
ATOM 712 C CA . GLU A 1 91 ? 19.877 -5.610 -17.225 1.00 68.50 91 GLU A CA 1
ATOM 713 C C . GLU A 1 91 ? 19.922 -6.749 -18.247 1.00 68.50 91 GLU A C 1
ATOM 715 O O . GLU A 1 91 ? 19.212 -7.751 -18.101 1.00 68.50 91 GLU A O 1
ATOM 720 N N . ASN A 1 92 ? 20.667 -6.542 -19.337 1.00 65.88 92 ASN A N 1
ATOM 721 C CA . ASN A 1 92 ? 20.654 -7.397 -20.518 1.00 65.88 92 ASN A CA 1
ATOM 722 C C . ASN A 1 92 ? 21.009 -8.847 -20.149 1.00 65.88 92 ASN A C 1
ATOM 724 O O . ASN A 1 92 ? 22.170 -9.246 -20.119 1.00 65.88 92 ASN A O 1
ATOM 728 N N . ASN A 1 93 ? 19.984 -9.663 -19.907 1.00 59.88 93 ASN A N 1
ATOM 729 C CA . ASN A 1 93 ? 20.137 -11.053 -19.503 1.00 59.88 93 ASN A CA 1
ATOM 730 C C . ASN A 1 93 ? 20.244 -12.009 -20.706 1.00 59.88 93 ASN A C 1
ATOM 732 O O . ASN A 1 93 ? 19.784 -13.156 -20.658 1.00 59.88 93 ASN A O 1
ATOM 736 N N . GLN A 1 94 ? 20.817 -11.535 -21.820 1.00 60.81 94 GLN A N 1
ATOM 737 C CA . GLN A 1 94 ? 21.105 -12.355 -23.002 1.00 60.81 94 GLN A CA 1
ATOM 738 C C . GLN A 1 94 ? 21.925 -13.597 -22.622 1.00 60.81 94 GLN A C 1
ATOM 740 O O . GLN A 1 94 ? 21.628 -14.697 -23.088 1.00 60.81 94 GLN A O 1
ATOM 745 N N . SER A 1 95 ? 22.864 -13.470 -21.686 1.00 58.56 95 SER A N 1
ATOM 746 C CA . SER A 1 95 ? 23.727 -14.558 -21.213 1.00 58.56 95 SER A CA 1
ATOM 747 C C . SER A 1 95 ? 22.972 -15.695 -20.496 1.00 58.56 95 SER A C 1
ATOM 749 O O . SER A 1 95 ? 23.292 -16.865 -20.717 1.00 58.56 95 SER A O 1
ATOM 751 N N . ARG A 1 96 ? 21.915 -15.425 -19.713 1.00 57.16 96 ARG A N 1
ATOM 752 C CA . ARG A 1 96 ? 21.090 -16.485 -19.078 1.00 57.16 96 ARG A CA 1
ATOM 753 C C . ARG A 1 96 ? 20.125 -17.134 -20.068 1.00 57.16 96 ARG A C 1
ATOM 755 O O . ARG A 1 96 ? 19.860 -18.330 -19.963 1.00 57.16 96 ARG A O 1
ATOM 762 N N . ARG A 1 97 ? 19.663 -16.384 -21.074 1.00 55.81 97 ARG A N 1
ATOM 763 C CA . ARG A 1 97 ? 18.811 -16.893 -22.164 1.00 55.81 97 ARG A CA 1
ATOM 764 C C . ARG A 1 97 ? 19.579 -17.834 -23.103 1.00 55.81 97 ARG A C 1
ATOM 766 O O . ARG A 1 97 ? 19.020 -18.839 -23.539 1.00 55.81 97 ARG A O 1
ATOM 773 N N . ILE A 1 98 ? 20.864 -17.559 -23.345 1.00 58.25 98 ILE A N 1
ATOM 774 C CA . ILE A 1 98 ? 21.773 -18.440 -24.097 1.00 58.25 98 ILE A CA 1
ATOM 775 C C . ILE A 1 98 ? 22.025 -19.742 -23.320 1.00 58.25 98 ILE A C 1
ATOM 777 O O . ILE A 1 98 ? 21.883 -20.822 -23.886 1.00 58.25 98 ILE A O 1
ATOM 781 N N . ARG A 1 99 ? 22.286 -19.667 -22.004 1.00 56.72 99 ARG A N 1
ATOM 782 C CA . ARG A 1 99 ? 22.517 -20.857 -21.155 1.00 56.72 99 ARG A CA 1
ATOM 783 C C . ARG A 1 99 ? 21.294 -21.777 -21.015 1.00 56.72 99 ARG A C 1
ATOM 785 O O . ARG A 1 99 ? 21.464 -22.971 -20.789 1.00 56.72 99 ARG A O 1
ATOM 792 N N . GLN A 1 100 ? 20.071 -21.249 -21.134 1.00 60.91 100 GLN A N 1
ATOM 793 C CA . GLN A 1 100 ? 18.840 -22.047 -21.016 1.00 60.91 100 GLN A CA 1
ATOM 794 C C . GLN A 1 100 ? 18.356 -22.684 -22.322 1.00 60.91 100 GLN A C 1
ATOM 796 O O . GLN A 1 100 ? 17.564 -23.628 -22.277 1.00 60.91 100 GLN A O 1
ATOM 801 N N . ARG A 1 101 ? 18.848 -22.244 -23.485 1.00 58.47 101 ARG A N 1
ATOM 802 C CA . ARG A 1 101 ? 18.644 -22.958 -24.751 1.00 58.47 101 ARG A CA 1
ATOM 803 C C . ARG A 1 101 ? 19.582 -24.165 -24.812 1.00 58.47 101 ARG A C 1
ATOM 805 O O . ARG A 1 101 ? 20.495 -24.218 -25.626 1.00 58.47 101 ARG A O 1
ATOM 812 N N . LYS A 1 102 ? 19.352 -25.163 -23.953 1.00 64.69 102 LYS A N 1
ATOM 813 C CA . LYS A 1 102 ? 19.866 -26.509 -24.231 1.00 64.69 102 LYS A CA 1
ATOM 814 C C . LYS A 1 102 ? 19.345 -26.913 -25.609 1.00 64.69 102 LYS A C 1
ATOM 816 O O . LYS A 1 102 ? 18.163 -26.702 -25.891 1.00 64.69 102 LYS A O 1
ATOM 821 N N . SER A 1 103 ? 20.243 -27.433 -26.446 1.00 69.06 103 SER A N 1
ATOM 822 C CA . SER A 1 103 ? 19.933 -27.990 -27.763 1.00 69.06 103 SER A CA 1
ATOM 823 C C . SER A 1 103 ? 18.697 -28.879 -27.643 1.00 69.06 103 SER A C 1
ATOM 825 O O . SER A 1 103 ? 18.731 -29.922 -26.988 1.00 69.06 103 SER A O 1
ATOM 827 N N . ARG A 1 104 ? 17.566 -28.409 -28.177 1.00 68.38 104 ARG A N 1
ATOM 828 C CA . ARG A 1 104 ? 16.372 -29.241 -28.273 1.00 68.38 104 ARG A CA 1
ATOM 829 C C . ARG A 1 104 ? 16.618 -30.210 -29.425 1.00 68.38 104 ARG A C 1
ATOM 831 O O . ARG A 1 104 ? 17.093 -29.761 -30.469 1.00 68.38 104 ARG A O 1
ATOM 838 N N . PRO A 1 105 ? 16.308 -31.503 -29.262 1.00 74.44 105 PRO A N 1
ATOM 839 C CA . PRO A 1 105 ? 16.436 -32.445 -30.358 1.00 74.44 105 PRO A CA 1
ATOM 840 C C . PRO A 1 105 ? 15.610 -31.949 -31.548 1.00 74.44 105 PRO A C 1
ATOM 842 O O . PRO A 1 105 ? 14.483 -31.481 -31.384 1.00 74.44 105 PRO A O 1
ATOM 845 N N . SER A 1 106 ? 16.196 -32.034 -32.744 1.00 76.81 106 SER A N 1
ATOM 846 C CA . SER A 1 106 ? 15.590 -31.551 -3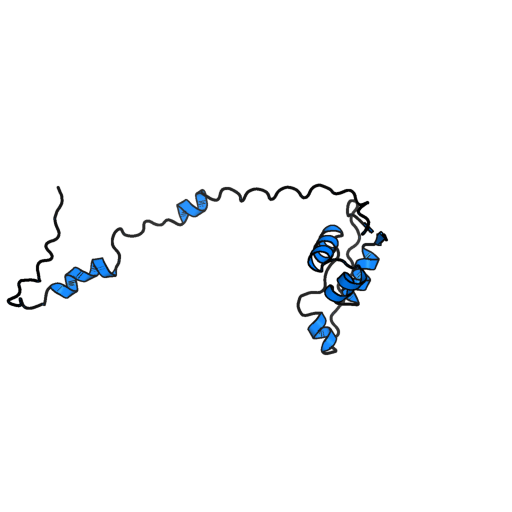3.993 1.00 76.81 106 SER A CA 1
ATOM 847 C C . SER A 1 106 ? 14.251 -32.234 -34.306 1.00 76.81 106 SER A C 1
ATOM 849 O O . SER A 1 106 ? 13.407 -31.650 -34.982 1.00 76.81 106 SER A O 1
ATOM 851 N N . LYS A 1 107 ? 14.023 -33.439 -33.769 1.00 82.94 107 LYS A N 1
ATOM 852 C CA . LYS A 1 107 ? 12.773 -34.189 -33.905 1.00 82.94 107 LYS A CA 1
ATOM 853 C C . LYS A 1 107 ? 12.077 -34.322 -32.551 1.00 82.94 107 LYS A C 1
ATOM 855 O O . LYS A 1 107 ? 12.714 -34.595 -31.533 1.00 82.94 107 LYS A O 1
ATOM 860 N N . HIS A 1 108 ? 10.759 -34.138 -32.552 1.00 78.94 108 HIS A N 1
ATOM 861 C CA . HIS A 1 108 ? 9.907 -34.371 -31.387 1.00 78.94 108 HIS A CA 1
ATOM 862 C C . HIS A 1 108 ? 9.780 -35.878 -31.112 1.00 78.94 108 HIS A C 1
ATOM 864 O O . HIS A 1 108 ? 9.724 -36.662 -32.057 1.00 78.94 108 HIS A O 1
ATOM 870 N N . ARG A 1 109 ? 9.683 -36.285 -29.837 1.00 75.62 109 ARG A N 1
ATOM 871 C CA . ARG A 1 109 ? 9.634 -37.706 -29.424 1.00 75.62 109 ARG A CA 1
ATOM 872 C C . ARG A 1 109 ? 8.556 -38.505 -30.164 1.00 75.62 109 ARG A C 1
ATOM 874 O O . ARG A 1 109 ? 8.845 -39.559 -30.705 1.00 75.62 109 ARG A O 1
ATOM 881 N N . LEU A 1 110 ? 7.368 -37.916 -30.312 1.00 77.44 110 LEU A N 1
ATOM 882 C CA . LEU A 1 110 ? 6.245 -38.528 -31.040 1.00 77.44 110 LEU A CA 1
ATOM 883 C C . LEU A 1 110 ? 6.572 -38.889 -32.501 1.00 77.44 110 LEU A C 1
ATOM 885 O O . LEU A 1 110 ? 6.037 -39.853 -33.027 1.00 77.44 110 LEU A O 1
ATOM 889 N N . ILE A 1 111 ? 7.446 -38.122 -33.160 1.00 77.75 111 ILE A N 1
ATOM 890 C CA . ILE A 1 111 ? 7.856 -38.373 -34.551 1.00 77.75 111 ILE A CA 1
ATOM 891 C C . ILE A 1 111 ? 9.040 -39.346 -34.596 1.00 77.75 111 ILE A C 1
ATOM 893 O O . ILE A 1 111 ? 9.179 -40.103 -35.551 1.00 77.75 111 ILE A O 1
ATOM 897 N N . ALA A 1 112 ? 9.901 -39.331 -33.575 1.00 78.06 112 ALA A N 1
ATOM 898 C CA . ALA A 1 112 ? 11.046 -40.233 -33.484 1.00 78.06 112 ALA A CA 1
ATOM 899 C C . ALA A 1 112 ? 10.621 -41.701 -33.314 1.00 78.06 112 ALA A C 1
ATOM 901 O O . ALA A 1 112 ? 11.255 -42.576 -33.897 1.00 78.06 112 ALA A O 1
ATOM 902 N N . ASP A 1 113 ? 9.532 -41.944 -32.580 1.00 74.31 113 ASP A N 1
ATOM 903 C CA . ASP A 1 113 ? 9.032 -43.293 -32.282 1.00 74.31 113 ASP A CA 1
ATOM 904 C C . ASP A 1 113 ? 8.057 -43.815 -33.357 1.00 74.31 113 ASP A C 1
ATOM 906 O O . ASP A 1 113 ? 7.841 -45.021 -33.480 1.00 74.31 113 ASP A O 1
ATOM 910 N N . ALA A 1 114 ? 7.528 -42.925 -34.207 1.00 74.94 114 ALA A N 1
ATOM 911 C CA . ALA A 1 114 ? 6.607 -43.268 -35.293 1.00 74.94 114 ALA A CA 1
ATOM 912 C C . ALA A 1 114 ? 7.067 -44.459 -36.167 1.00 74.94 114 ALA A C 1
ATOM 914 O O . ALA A 1 114 ? 6.252 -45.349 -36.402 1.00 74.94 114 ALA A O 1
ATOM 915 N N . PRO A 1 115 ? 8.343 -44.578 -36.595 1.00 70.81 115 PRO A N 1
ATOM 916 C CA . PRO A 1 115 ? 8.785 -45.683 -37.444 1.00 70.81 115 PRO A CA 1
ATOM 917 C C . PRO A 1 115 ? 8.671 -47.061 -36.788 1.00 70.81 115 PRO A C 1
ATOM 919 O O . PRO A 1 115 ? 8.695 -48.054 -37.501 1.00 70.81 115 PRO A O 1
ATOM 922 N N . GLN A 1 116 ? 8.601 -47.155 -35.457 1.00 70.06 116 GLN A N 1
ATOM 923 C CA . GLN A 1 116 ? 8.425 -48.439 -34.771 1.00 70.06 116 GLN A CA 1
ATOM 924 C C . GLN A 1 116 ? 6.983 -48.940 -34.882 1.00 70.06 116 GLN A C 1
ATOM 926 O O . GLN A 1 116 ? 6.772 -50.131 -35.061 1.00 70.06 116 GLN A O 1
ATOM 931 N N . HIS A 1 117 ? 6.005 -48.034 -34.863 1.00 68.00 117 HIS A N 1
ATOM 932 C CA . HIS A 1 117 ? 4.583 -48.377 -34.919 1.00 68.00 117 HIS A CA 1
ATOM 933 C C . HIS A 1 117 ? 4.100 -48.810 -36.310 1.00 68.00 117 HIS A C 1
ATOM 935 O O . HIS A 1 117 ? 3.065 -49.458 -36.418 1.00 68.00 117 HIS A O 1
ATOM 941 N N . PHE A 1 118 ? 4.841 -48.470 -37.369 1.00 64.81 118 PHE A N 1
ATOM 942 C CA . PHE A 1 118 ? 4.466 -48.785 -38.752 1.00 64.81 118 PHE A CA 1
ATOM 943 C C . PHE A 1 118 ? 5.165 -50.030 -39.329 1.00 64.81 118 PHE A C 1
ATOM 945 O O . PHE A 1 118 ? 4.940 -50.349 -40.493 1.00 64.81 118 PHE A O 1
ATOM 952 N N . LYS A 1 119 ? 6.004 -50.737 -38.554 1.00 62.66 119 LYS A N 1
ATOM 953 C CA . LYS A 1 119 ? 6.734 -51.934 -39.029 1.00 62.66 119 LYS A CA 1
ATOM 954 C C . LYS A 1 119 ? 5.861 -53.180 -39.169 1.00 62.66 119 LYS A C 1
ATOM 956 O O . LYS A 1 119 ? 6.152 -54.005 -40.027 1.00 62.66 119 LYS A O 1
ATOM 961 N N . ASP A 1 120 ? 4.794 -53.275 -38.381 1.00 61.12 120 ASP A N 1
ATOM 962 C CA . ASP A 1 120 ? 3.990 -54.499 -38.262 1.00 61.12 120 ASP A CA 1
ATOM 963 C C . ASP A 1 120 ? 2.610 -54.388 -38.938 1.00 61.12 120 ASP A C 1
ATOM 965 O O . ASP A 1 120 ? 1.720 -55.195 -38.675 1.00 61.12 120 ASP A O 1
ATOM 969 N N . VAL A 1 121 ? 2.393 -53.381 -39.795 1.00 60.12 121 VAL A N 1
ATOM 970 C CA . VAL A 1 121 ? 1.088 -53.149 -40.437 1.00 60.12 121 VAL A CA 1
ATOM 971 C C . VAL A 1 121 ? 1.001 -53.922 -41.763 1.00 60.12 121 VAL A C 1
ATOM 973 O O . VAL A 1 121 ? 1.801 -53.655 -42.662 1.00 60.12 121 VAL A O 1
ATOM 976 N N . PRO A 1 122 ? 0.033 -54.846 -41.933 1.00 59.19 122 PRO A N 1
ATOM 977 C CA . PRO A 1 122 ? -0.207 -55.516 -43.208 1.00 59.19 122 PRO A CA 1
ATOM 978 C C . PRO A 1 122 ? -0.614 -54.516 -44.296 1.00 59.19 122 PRO A C 1
ATOM 980 O O . PRO A 1 122 ? -1.388 -53.591 -44.054 1.00 59.19 122 PRO A O 1
ATOM 983 N N . GLN A 1 123 ? -0.102 -54.716 -45.508 1.00 60.50 123 GLN A N 1
ATOM 984 C CA . GLN A 1 123 ? -0.374 -53.868 -46.665 1.00 60.50 123 GLN A CA 1
ATOM 985 C C . GLN A 1 123 ? -1.845 -53.977 -47.096 1.00 60.50 123 GLN A C 1
ATOM 987 O O . GLN A 1 123 ? -2.289 -55.041 -47.521 1.00 60.50 123 GLN A O 1
ATOM 992 N N . THR A 1 124 ? -2.595 -52.876 -47.029 1.00 59.56 124 THR A N 1
ATOM 993 C CA . THR A 1 124 ? -3.946 -52.793 -47.611 1.00 59.56 124 THR A CA 1
ATOM 994 C C . THR A 1 124 ? -3.872 -52.325 -49.069 1.00 59.56 124 THR A C 1
ATOM 996 O O . THR A 1 124 ? -3.053 -51.472 -49.412 1.00 59.56 124 THR A O 1
ATOM 999 N N . ASP A 1 125 ? -4.768 -52.846 -49.910 1.00 54.84 125 ASP A N 1
ATOM 1000 C CA . ASP A 1 125 ? -4.846 -52.668 -51.376 1.00 54.84 125 ASP A CA 1
ATOM 1001 C C . ASP A 1 125 ? -4.892 -51.197 -51.862 1.00 54.84 125 ASP A C 1
ATOM 1003 O O . ASP A 1 125 ? -4.536 -50.880 -52.992 1.00 54.84 125 ASP A O 1
ATOM 1007 N N . ASN A 1 126 ? -5.218 -50.246 -50.980 1.00 57.69 126 ASN A N 1
ATOM 1008 C CA . ASN A 1 126 ? -5.367 -48.828 -51.332 1.00 57.69 126 ASN A CA 1
ATOM 1009 C C . ASN A 1 126 ? -4.059 -48.005 -51.284 1.00 57.69 126 ASN A C 1
ATOM 1011 O O . ASN A 1 126 ? -4.110 -46.778 -51.248 1.00 57.69 126 ASN A O 1
ATOM 1015 N N . GLY A 1 127 ? -2.878 -48.631 -51.262 1.00 57.12 127 GLY A N 1
ATOM 1016 C CA . GLY A 1 127 ? -1.592 -47.963 -51.537 1.00 57.12 127 GLY A CA 1
ATOM 1017 C C . GLY A 1 127 ? -1.092 -46.920 -50.518 1.00 57.12 127 GLY A C 1
ATOM 1018 O O . GLY A 1 127 ? -0.001 -46.373 -50.692 1.00 57.12 127 GLY A O 1
ATOM 1019 N N . TYR A 1 128 ? -1.818 -46.650 -49.433 1.00 54.53 128 TYR A N 1
ATOM 1020 C CA . TYR A 1 128 ? -1.408 -45.695 -48.397 1.00 54.53 128 TYR A CA 1
ATOM 1021 C C . TYR A 1 128 ? -0.555 -46.341 -47.300 1.00 54.53 128 TYR A C 1
ATOM 1023 O O . TYR A 1 128 ? -0.947 -46.340 -46.142 1.00 54.53 128 TYR A O 1
ATOM 1031 N N . LEU A 1 129 ? 0.630 -46.859 -47.634 1.00 58.19 129 LEU A N 1
ATOM 1032 C CA . LEU A 1 129 ? 1.699 -47.074 -46.646 1.00 58.19 129 LEU A CA 1
ATOM 1033 C C . LEU A 1 129 ? 3.069 -47.164 -47.336 1.00 58.19 129 LEU A C 1
ATOM 1035 O O . LEU A 1 129 ? 3.637 -48.232 -47.533 1.00 58.19 129 LEU A O 1
ATOM 1039 N N . LYS A 1 130 ? 3.633 -46.001 -47.684 1.00 50.75 130 LYS A N 1
ATOM 1040 C CA . LYS A 1 130 ? 5.084 -45.848 -47.848 1.00 50.75 130 LYS A CA 1
ATOM 1041 C C . LYS A 1 130 ? 5.551 -44.597 -47.112 1.00 50.75 130 LYS A C 1
ATOM 1043 O O . LYS A 1 130 ? 5.320 -43.477 -47.557 1.00 50.75 130 LYS A O 1
ATOM 1048 N N . TRP A 1 131 ? 6.213 -44.778 -45.974 1.00 47.91 131 TRP A N 1
ATOM 1049 C CA . TRP A 1 131 ? 7.071 -43.736 -45.416 1.00 47.91 131 TRP A CA 1
ATOM 1050 C C . TRP A 1 131 ? 8.515 -44.143 -45.678 1.00 47.91 131 TRP A C 1
ATOM 1052 O O . TRP A 1 131 ? 9.163 -44.776 -44.851 1.00 47.91 131 TRP A O 1
ATOM 1062 N N . THR A 1 132 ? 9.007 -43.847 -46.880 1.00 58.38 132 THR A N 1
ATOM 1063 C CA . THR A 1 132 ? 10.438 -43.948 -47.168 1.00 58.38 132 THR A CA 1
ATOM 1064 C C . THR A 1 132 ? 11.091 -42.648 -46.703 1.00 58.38 132 THR A C 1
ATOM 1066 O O . THR A 1 132 ? 10.746 -41.591 -47.242 1.00 58.38 132 THR A O 1
ATOM 1069 N N . PRO A 1 133 ? 12.000 -42.671 -45.714 1.00 47.81 133 PRO A N 1
ATOM 1070 C CA . PRO A 1 133 ? 12.742 -41.476 -45.348 1.00 47.81 133 PRO A CA 1
ATOM 1071 C C . PRO A 1 133 ? 13.598 -41.062 -46.548 1.00 47.81 133 PRO A C 1
ATOM 1073 O O . PRO A 1 133 ? 14.461 -41.816 -46.988 1.00 47.81 133 PRO A O 1
ATOM 1076 N N . ILE A 1 134 ? 13.332 -39.880 -47.104 1.00 51.09 134 ILE A N 1
ATOM 1077 C CA . ILE A 1 134 ? 14.132 -39.310 -48.190 1.00 51.09 134 ILE A CA 1
ATOM 1078 C C . ILE A 1 134 ? 15.512 -38.991 -47.601 1.00 51.09 134 ILE A C 1
ATOM 1080 O O . ILE A 1 134 ? 15.670 -38.042 -46.834 1.00 51.09 134 ILE A O 1
ATOM 1084 N N . SER A 1 135 ? 16.496 -39.831 -47.908 1.00 45.09 135 SER A N 1
ATOM 1085 C CA . SER A 1 135 ? 17.913 -39.577 -47.664 1.00 45.09 135 SER A CA 1
ATOM 1086 C C . SER A 1 135 ? 18.372 -38.459 -48.601 1.00 45.09 135 SER A C 1
ATOM 1088 O O . SER A 1 135 ? 18.495 -38.682 -49.804 1.00 45.09 135 SER A O 1
ATOM 1090 N N . GLY A 1 136 ? 18.563 -37.253 -48.066 1.00 52.66 136 GLY A N 1
ATOM 1091 C CA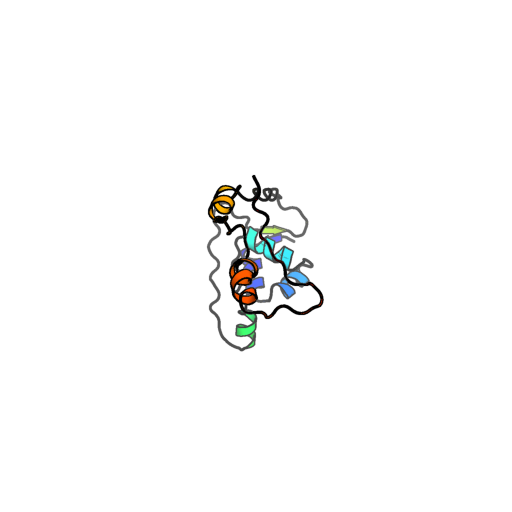 . GLY A 1 136 ? 19.176 -36.145 -48.800 1.00 52.66 136 GLY A CA 1
ATOM 1092 C C . GLY A 1 136 ? 20.681 -36.362 -48.965 1.00 52.66 136 GLY A C 1
ATOM 1093 O O . GLY A 1 136 ? 21.351 -36.685 -47.981 1.00 52.66 136 GLY A O 1
ATOM 1094 N N . GLN A 1 137 ? 21.173 -36.206 -50.199 1.00 38.56 137 GLN A N 1
ATOM 1095 C CA . GLN A 1 137 ? 22.548 -35.768 -50.467 1.00 38.56 137 GLN A CA 1
ATOM 1096 C C . GLN A 1 137 ? 22.652 -34.260 -50.241 1.00 38.56 137 GLN A C 1
ATOM 1098 O O . GLN A 1 137 ? 21.647 -33.565 -50.525 1.00 38.56 137 GLN A O 1
#

Foldseek 3Di:
DKDFLVRLLVDLVVDPLCVVCVVVVHDSVVSVVVCVQQVRDHDDPCPVVCVVVVHDDDDDDGDDGDVPGDGMDDPPPPDPDPDPPPPDPPDPVVVVVVVPPDPDPPDDPVVVCVVVVLPPDDDDPPPPDDPDPPDDD

Organism: NCBI:txid2675298

Secondary structure (DSSP, 8-state):
-EEEHHHHHHHHHHS-HHHHHHHTTS-HHHHHHHHHHTTPPPPPTTHHHHHHTT--PPPPPPPPPPTTS--EEETTS-S--PPPPPPPPPP-THHHHHHH-----SS-HHHHSHHHHTTTPPPPTT-----------

Radius of gyration: 32.31 Å; chains: 1; bounding box: 35×78×71 Å

pLDDT: mean 73.48, std 13.8, range [38.56, 92.62]

Sequence (137 aa):
MTVSREKLYEEIWAEPITSVAKRYGVSDSFLVRICKRLNVPRPPMGYWAKRAAGKTSPKALLPDSKPGDEVEWSRDGMTNRAPNPMPKAPENNQSRRIRQRKSRPSKHRLIADAPQHFKDVPQTDNGYLKWTPISGQ